Protein AF-A0A2D4N6R2-F1 (afdb_monomer_lite)

InterPro domains:
  IPR052447 Dermatan-Sulfate Isomerase [PTHR15532] (1-114)

pLDDT: mean 91.58, std 10.29, range [45.09, 98.62]

Secondary structure (DSSP, 8-state):
----EEEEEETTS--PPPEEEEEEPPTT-SS-EEEEEE---PPPSS---EEEEEE-TT--EEEEEEEE-SSEEEEEEEESS-EEEEEEE--SS---SEEEEEEETTEEEEEEGGGPPPPPP---------

Sequence (130 aa):
DGNYKMYWMDDTGHSQKAIIASRMYPRGYPYNGTNYVNVTTHLRSPITRVVYLFIGPSIDVQSFSVHGNPQQLDIFVTTSEHAYAIYLWTDENKSHSVFAQVIADHQKIVFERAAAVRNSPVSGVKGNIE

Structure (mmCIF, N/CA/C/O backbone):
data_AF-A0A2D4N6R2-F1
#
_entry.id   AF-A0A2D4N6R2-F1
#
loop_
_atom_site.group_PDB
_atom_site.id
_atom_site.type_symbol
_atom_site.label_atom_id
_atom_site.label_alt_id
_atom_site.label_comp_id
_atom_site.label_asym_id
_atom_site.label_entity_id
_atom_site.label_seq_id
_atom_site.pdbx_PDB_ins_code
_atom_site.Cartn_x
_atom_site.Cartn_y
_atom_site.Cartn_z
_atom_site.occupancy
_atom_site.B_iso_or_equiv
_atom_site.auth_seq_id
_atom_site.auth_comp_id
_atom_site.auth_asym_id
_atom_site.auth_atom_id
_atom_site.pdbx_PDB_model_num
ATOM 1 N N . ASP A 1 1 ? 0.392 -16.257 -18.595 1.00 60.62 1 ASP A N 1
ATOM 2 C CA . ASP A 1 1 ? 0.487 -14.788 -18.690 1.00 60.62 1 ASP A CA 1
ATOM 3 C C . ASP A 1 1 ? -0.785 -14.138 -18.198 1.00 60.62 1 ASP A C 1
ATOM 5 O O . ASP A 1 1 ? -1.867 -14.590 -18.545 1.00 60.62 1 ASP A O 1
ATOM 9 N N . GLY A 1 2 ? -0.662 -13.123 -17.352 1.00 86.69 2 GLY A N 1
ATOM 10 C CA . GLY A 1 2 ? -1.799 -12.376 -16.832 1.00 86.69 2 GLY A CA 1
ATOM 11 C C . GLY A 1 2 ? -1.363 -11.003 -16.336 1.00 86.69 2 GLY A C 1
ATOM 12 O O . GLY A 1 2 ? -0.174 -10.755 -16.131 1.00 86.69 2 GLY A O 1
ATOM 13 N N . ASN A 1 3 ? -2.327 -10.102 -16.165 1.00 93.88 3 ASN A N 1
ATOM 14 C CA . ASN A 1 3 ? -2.050 -8.719 -15.794 1.00 93.88 3 ASN A CA 1
ATOM 15 C C . ASN A 1 3 ? -1.887 -8.576 -14.281 1.00 93.88 3 ASN A C 1
ATOM 17 O O . ASN A 1 3 ? -2.835 -8.794 -13.529 1.00 93.88 3 ASN A O 1
ATOM 21 N N . TYR A 1 4 ? -0.707 -8.133 -13.858 1.00 96.69 4 TYR A N 1
ATOM 22 C CA . TYR A 1 4 ? -0.475 -7.650 -12.501 1.00 96.69 4 TYR A CA 1
ATOM 23 C C . TYR A 1 4 ? -0.966 -6.208 -12.397 1.00 96.69 4 TYR A C 1
ATOM 25 O O . TYR A 1 4 ? -0.679 -5.385 -13.270 1.00 96.69 4 TYR A O 1
ATOM 33 N N . LYS A 1 5 ? -1.726 -5.902 -11.346 1.00 96.94 5 LYS A N 1
ATOM 34 C CA . LYS A 1 5 ? -2.349 -4.587 -11.152 1.00 96.94 5 LYS A CA 1
ATOM 35 C C . LYS A 1 5 ? -1.891 -3.980 -9.831 1.00 96.94 5 LYS A C 1
ATOM 37 O O . LYS A 1 5 ? -1.578 -4.695 -8.883 1.00 96.94 5 LYS A O 1
ATOM 42 N N . MET A 1 6 ? -1.880 -2.654 -9.773 1.00 97.44 6 MET A N 1
ATOM 43 C CA . MET A 1 6 ? -1.635 -1.894 -8.553 1.00 97.44 6 MET A CA 1
ATOM 44 C C . MET A 1 6 ? -2.654 -0.762 -8.460 1.00 97.44 6 MET A C 1
ATOM 46 O O . MET A 1 6 ? -2.848 -0.034 -9.433 1.00 97.44 6 MET A O 1
ATOM 50 N N . TYR A 1 7 ? -3.258 -0.598 -7.286 1.00 97.44 7 TYR A N 1
ATOM 51 C CA . TYR A 1 7 ? -4.098 0.548 -6.940 1.00 97.44 7 TYR A CA 1
ATOM 52 C C . TYR A 1 7 ? -3.541 1.241 -5.703 1.00 97.44 7 TYR A C 1
ATOM 54 O O . TYR A 1 7 ? -2.857 0.620 -4.890 1.00 97.44 7 TYR A O 1
ATOM 62 N N . TRP A 1 8 ? -3.839 2.526 -5.547 1.00 98.12 8 TRP A N 1
ATOM 63 C CA . TRP A 1 8 ? -3.470 3.284 -4.359 1.00 98.12 8 TRP A CA 1
ATOM 64 C C . TRP A 1 8 ? -4.524 4.333 -4.044 1.00 98.12 8 TRP A C 1
ATOM 66 O O . TRP A 1 8 ? -5.194 4.837 -4.946 1.00 98.12 8 TRP A O 1
ATOM 76 N N . MET A 1 9 ? -4.647 4.675 -2.771 1.00 97.56 9 MET A N 1
ATOM 77 C CA . MET A 1 9 ? -5.417 5.824 -2.306 1.00 97.56 9 MET A CA 1
ATOM 78 C C . MET A 1 9 ? -4.912 6.259 -0.934 1.00 97.56 9 MET A C 1
ATOM 80 O O . MET A 1 9 ? -4.319 5.472 -0.190 1.00 97.56 9 MET A O 1
ATOM 84 N N . ASP A 1 10 ? -5.123 7.527 -0.619 1.00 95.94 10 ASP A N 1
ATOM 85 C CA . ASP A 1 10 ? -4.888 8.046 0.718 1.00 95.94 10 ASP A CA 1
ATOM 86 C C . ASP A 1 10 ? -6.041 7.695 1.674 1.00 95.94 10 ASP A C 1
ATOM 88 O O . ASP A 1 10 ? -7.073 7.153 1.274 1.00 95.94 10 ASP A O 1
ATOM 92 N N . ASP A 1 11 ? -5.874 8.014 2.955 1.00 94.56 11 ASP A N 1
ATOM 93 C CA . ASP A 1 11 ? -6.840 7.663 4.002 1.00 94.56 11 ASP A CA 1
ATOM 94 C C . ASP A 1 11 ? -8.179 8.430 3.984 1.00 94.56 11 ASP A C 1
ATOM 96 O O . ASP A 1 11 ? -9.050 8.167 4.815 1.00 94.56 11 ASP A O 1
ATOM 100 N N . THR A 1 12 ? -8.371 9.326 3.009 1.00 93.19 12 THR A N 1
ATOM 101 C CA . THR A 1 12 ? -9.663 9.960 2.686 1.00 93.19 12 THR A CA 1
ATOM 102 C C . THR A 1 12 ? -10.337 9.324 1.468 1.00 93.19 12 THR A C 1
ATOM 104 O O . THR A 1 12 ? -11.406 9.767 1.052 1.00 93.19 12 THR A O 1
ATOM 107 N N . GLY A 1 13 ? -9.713 8.300 0.878 1.00 92.00 13 GLY A N 1
ATOM 108 C CA . GLY A 1 13 ? -10.168 7.645 -0.346 1.00 92.00 13 GLY A CA 1
ATOM 109 C C . GLY A 1 13 ? -9.761 8.371 -1.631 1.00 92.00 13 GLY A C 1
ATOM 110 O O . GLY A 1 13 ? -10.186 7.975 -2.715 1.00 92.00 13 GLY A O 1
ATOM 111 N N . HIS A 1 14 ? -8.939 9.424 -1.556 1.00 94.62 14 HIS A N 1
ATOM 112 C CA . HIS A 1 14 ? -8.487 10.135 -2.749 1.00 94.62 14 HIS A CA 1
ATOM 113 C C . HIS A 1 14 ? -7.306 9.410 -3.412 1.00 94.62 14 HIS A C 1
ATOM 115 O O . HIS A 1 14 ? -6.355 8.988 -2.754 1.00 94.62 14 HIS A O 1
ATOM 121 N N . SER A 1 15 ? -7.358 9.279 -4.740 1.00 95.94 15 SER A N 1
ATOM 122 C CA . SER A 1 15 ? -6.329 8.619 -5.547 1.00 95.94 15 SER A CA 1
ATOM 123 C C . SER A 1 15 ? -5.886 9.528 -6.687 1.00 95.94 15 SER A C 1
ATOM 125 O O . SER A 1 15 ? -6.608 9.737 -7.665 1.00 95.94 15 SER A O 1
ATOM 127 N N . GLN A 1 16 ? -4.683 10.087 -6.565 1.00 95.88 16 GLN A N 1
ATOM 128 C CA . GLN A 1 16 ? -4.098 10.898 -7.625 1.00 95.88 16 GLN A CA 1
ATOM 129 C C . GLN A 1 16 ? -3.496 9.999 -8.709 1.00 95.88 16 GLN A C 1
ATOM 131 O O . GLN A 1 16 ? -2.749 9.065 -8.415 1.00 95.88 16 GLN A O 1
ATOM 136 N N . LYS A 1 17 ? -3.775 10.306 -9.982 1.00 96.94 17 LYS A N 1
ATOM 137 C CA . LYS A 1 17 ? -3.199 9.582 -11.123 1.00 96.94 17 LYS A CA 1
ATOM 138 C C . LYS A 1 17 ? -1.667 9.670 -11.109 1.00 96.94 17 LYS A C 1
ATOM 140 O O . LYS A 1 17 ? -1.105 10.757 -10.995 1.00 96.94 17 LYS A O 1
ATOM 145 N N . ALA A 1 18 ? -1.011 8.526 -11.280 1.00 97.50 18 ALA A N 1
ATOM 146 C CA . ALA A 1 18 ? 0.440 8.428 -11.319 1.00 97.50 18 ALA A CA 1
ATOM 147 C C . ALA A 1 18 ? 1.022 8.812 -12.681 1.00 97.50 18 ALA A C 1
ATOM 149 O O . ALA A 1 18 ? 0.346 8.773 -13.714 1.00 97.50 18 ALA A O 1
ATOM 150 N N . ILE A 1 19 ? 2.319 9.105 -12.671 1.00 97.88 19 ILE A N 1
ATOM 151 C CA . ILE A 1 19 ? 3.137 9.247 -13.874 1.00 97.88 19 ILE A CA 1
ATOM 152 C C . ILE A 1 19 ? 3.894 7.936 -14.080 1.00 97.88 19 ILE A C 1
ATOM 154 O O . ILE A 1 19 ? 4.533 7.434 -13.159 1.00 97.88 19 ILE A O 1
ATOM 158 N N . ILE A 1 20 ? 3.838 7.386 -15.289 1.00 97.19 20 ILE A N 1
ATOM 159 C CA . ILE A 1 20 ? 4.600 6.195 -15.675 1.00 97.19 20 ILE A CA 1
ATOM 160 C C . ILE A 1 20 ? 5.783 6.662 -16.515 1.00 97.19 20 ILE A C 1
ATOM 162 O O . ILE A 1 20 ? 5.602 7.450 -17.444 1.00 97.19 20 ILE A O 1
ATOM 166 N N . ALA A 1 21 ? 6.985 6.194 -16.185 1.00 96.88 21 ALA A N 1
ATOM 167 C CA . ALA A 1 21 ? 8.197 6.597 -16.880 1.00 96.88 21 ALA A CA 1
ATOM 168 C C . ALA A 1 21 ? 9.170 5.432 -17.081 1.00 96.88 21 ALA A C 1
ATOM 170 O O . ALA A 1 21 ? 9.264 4.513 -16.265 1.00 96.88 21 ALA A O 1
ATOM 171 N N . SER A 1 22 ? 9.937 5.534 -18.162 1.00 97.44 22 SER A N 1
ATOM 172 C CA . SER A 1 22 ? 11.044 4.645 -18.503 1.00 97.44 22 SER A CA 1
ATOM 173 C C . SER A 1 22 ? 12.327 5.463 -18.513 1.00 97.44 22 SER A C 1
ATOM 175 O O . SER A 1 22 ? 12.379 6.533 -19.123 1.00 97.44 22 SER A O 1
ATOM 177 N N . ARG A 1 23 ? 13.371 4.980 -17.840 1.00 96.75 23 ARG A N 1
ATOM 178 C CA . ARG A 1 23 ? 14.653 5.678 -17.743 1.00 96.75 23 ARG A CA 1
ATOM 179 C C . ARG A 1 23 ? 15.798 4.751 -18.103 1.00 96.75 23 ARG A C 1
ATOM 181 O O . ARG A 1 23 ? 16.006 3.744 -17.435 1.00 96.75 23 ARG A O 1
ATOM 188 N N . MET A 1 24 ? 16.557 5.130 -19.126 1.00 97.31 24 MET A N 1
ATOM 189 C CA . MET A 1 24 ? 17.785 4.437 -19.507 1.00 97.31 24 MET A CA 1
ATOM 190 C C . MET A 1 24 ? 18.931 4.825 -18.571 1.00 97.31 24 MET A C 1
ATOM 192 O O . MET A 1 24 ? 19.010 5.974 -18.122 1.00 97.31 24 MET A O 1
ATOM 196 N N . TYR A 1 25 ? 19.819 3.880 -18.275 1.00 96.62 25 TYR A N 1
ATOM 197 C CA . TYR A 1 25 ? 21.021 4.171 -17.504 1.00 96.62 25 TYR A CA 1
ATOM 198 C C . TYR A 1 25 ? 22.097 4.835 -18.372 1.00 96.62 25 TYR A C 1
ATOM 200 O O . TYR A 1 25 ? 22.151 4.606 -19.584 1.00 96.62 25 TYR A O 1
ATOM 208 N N . PRO A 1 26 ? 22.962 5.675 -17.774 1.00 96.38 26 PRO A N 1
ATOM 209 C CA . PRO A 1 26 ? 24.100 6.246 -18.482 1.00 96.38 26 PRO A CA 1
ATOM 210 C C . PRO A 1 26 ? 25.044 5.172 -19.040 1.00 96.38 26 PRO A C 1
ATOM 212 O O . PRO A 1 26 ? 25.048 4.017 -18.611 1.00 96.38 26 PRO A O 1
ATOM 215 N N . ARG A 1 27 ? 25.911 5.570 -19.974 1.00 94.62 27 ARG A N 1
ATOM 216 C CA . ARG A 1 27 ? 26.939 4.679 -20.526 1.00 94.62 27 ARG A CA 1
ATOM 217 C C . ARG A 1 27 ? 27.858 4.152 -19.413 1.00 94.62 27 ARG A C 1
ATOM 219 O O . ARG A 1 27 ? 28.309 4.925 -18.575 1.00 94.62 27 ARG A O 1
ATOM 226 N N . GLY A 1 28 ? 28.160 2.853 -19.449 1.00 95.44 28 GLY A N 1
ATOM 227 C CA . GLY A 1 28 ? 29.029 2.170 -18.479 1.00 95.44 28 GLY A CA 1
ATOM 228 C C . GLY A 1 28 ? 28.286 1.247 -17.509 1.00 95.44 28 GLY A C 1
ATOM 229 O O . GLY A 1 28 ? 28.925 0.426 -16.859 1.00 95.44 28 GLY A O 1
ATOM 230 N N . TYR A 1 29 ? 26.953 1.324 -17.450 1.00 95.56 29 TYR A N 1
ATOM 231 C CA . TYR A 1 29 ? 26.146 0.368 -16.694 1.00 95.56 29 TYR A CA 1
ATOM 232 C C . TYR A 1 29 ? 25.887 -0.911 -17.507 1.00 95.56 29 TYR A C 1
ATOM 234 O O . TYR A 1 29 ? 25.661 -0.829 -18.715 1.00 95.56 29 TYR A O 1
ATOM 242 N N . PRO A 1 30 ? 25.873 -2.092 -16.860 1.00 95.31 30 PRO A N 1
ATOM 243 C CA . PRO A 1 30 ? 25.663 -3.376 -17.536 1.00 95.31 30 PRO A CA 1
ATOM 244 C C . PRO A 1 30 ? 24.196 -3.653 -17.909 1.00 95.31 30 PRO A C 1
ATOM 246 O O . PRO A 1 30 ? 23.908 -4.670 -18.532 1.00 95.31 30 PRO A O 1
ATOM 249 N N . TYR A 1 31 ? 23.265 -2.771 -17.533 1.00 94.31 31 TYR A N 1
ATOM 250 C CA . TYR A 1 31 ? 21.829 -2.924 -17.771 1.00 94.31 31 TYR A CA 1
ATOM 251 C C . TYR A 1 31 ? 21.249 -1.687 -18.455 1.00 94.31 31 TYR A C 1
ATOM 253 O O . TYR A 1 31 ? 21.755 -0.578 -18.291 1.00 94.31 31 TYR A O 1
ATOM 261 N N . ASN A 1 32 ? 20.153 -1.883 -19.189 1.00 94.06 32 ASN A N 1
ATOM 262 C CA . ASN A 1 32 ? 19.562 -0.851 -20.041 1.00 94.06 32 ASN A CA 1
ATOM 263 C C . ASN A 1 32 ? 18.939 0.305 -19.250 1.00 94.06 32 ASN A C 1
ATOM 265 O O . ASN A 1 32 ? 19.083 1.460 -19.639 1.00 94.06 32 ASN A O 1
ATOM 269 N N . GLY A 1 33 ? 18.236 0.017 -18.155 1.00 95.94 33 GLY A N 1
ATOM 270 C CA . GLY A 1 33 ? 17.456 1.025 -17.448 1.00 95.94 33 GLY A CA 1
ATOM 271 C C . GLY A 1 33 ? 16.411 0.432 -16.515 1.00 95.94 33 GLY A C 1
ATOM 272 O O . GLY A 1 33 ? 16.493 -0.734 -16.129 1.00 95.94 33 GLY A O 1
ATOM 273 N N . THR A 1 34 ? 15.415 1.245 -16.173 1.00 97.56 34 THR A N 1
ATOM 274 C CA . THR A 1 34 ? 14.293 0.867 -15.313 1.00 97.56 34 THR A CA 1
ATOM 275 C C . THR A 1 34 ? 12.991 1.527 -15.761 1.00 97.56 34 THR A C 1
ATOM 277 O O . THR A 1 34 ? 12.995 2.601 -16.366 1.00 97.56 34 THR A O 1
ATOM 280 N N . ASN A 1 35 ? 11.871 0.887 -15.442 1.00 97.00 35 ASN A N 1
ATOM 281 C CA . ASN A 1 35 ? 10.533 1.453 -15.562 1.00 97.00 35 ASN A CA 1
ATOM 282 C C . ASN A 1 35 ? 9.988 1.673 -14.154 1.00 97.00 35 ASN A C 1
ATOM 284 O O . ASN A 1 35 ? 10.186 0.826 -13.284 1.00 97.00 35 ASN A O 1
ATOM 288 N N . TYR A 1 36 ? 9.296 2.783 -13.923 1.00 97.19 36 TYR A N 1
ATOM 289 C CA . TYR A 1 36 ? 8.729 3.074 -12.612 1.00 97.19 36 TYR A CA 1
ATOM 290 C C . TYR A 1 36 ? 7.403 3.821 -12.707 1.00 97.19 36 TYR A C 1
ATOM 292 O O . TYR A 1 36 ? 7.111 4.528 -13.675 1.00 97.19 36 TYR A O 1
ATOM 300 N N . VAL A 1 37 ? 6.609 3.655 -11.652 1.00 97.81 37 VAL A N 1
ATOM 301 C CA . VAL A 1 37 ? 5.384 4.409 -11.404 1.00 97.81 37 VAL A CA 1
ATOM 302 C C . VAL A 1 37 ? 5.701 5.443 -10.331 1.00 97.81 37 VAL A C 1
ATOM 304 O O . VAL A 1 37 ? 6.135 5.097 -9.237 1.00 97.81 37 VAL A O 1
ATOM 307 N N . ASN A 1 38 ? 5.509 6.716 -10.651 1.00 97.56 38 ASN A N 1
ATOM 308 C CA . ASN A 1 38 ? 5.639 7.818 -9.711 1.00 97.56 38 ASN A CA 1
ATOM 309 C C . ASN A 1 38 ? 4.249 8.202 -9.193 1.00 97.56 38 ASN A C 1
ATOM 311 O O . ASN A 1 38 ? 3.468 8.849 -9.899 1.00 97.56 38 ASN A O 1
ATOM 315 N N . VAL A 1 39 ? 3.954 7.776 -7.965 1.00 97.69 39 VAL A N 1
ATOM 316 C CA . VAL A 1 39 ? 2.739 8.135 -7.231 1.00 97.69 39 VAL A CA 1
ATOM 317 C C . VAL A 1 39 ? 3.043 9.352 -6.363 1.00 97.69 39 VAL A C 1
ATOM 319 O O . VAL A 1 39 ? 3.892 9.300 -5.478 1.00 97.69 39 VAL A O 1
ATOM 322 N N . THR A 1 40 ? 2.342 10.456 -6.612 1.00 96.19 40 THR A N 1
ATOM 323 C CA . THR A 1 40 ? 2.422 11.661 -5.777 1.00 96.19 40 THR A CA 1
ATOM 324 C C . THR A 1 40 ? 1.260 11.670 -4.793 1.00 96.19 40 THR A C 1
ATOM 326 O O . THR A 1 40 ? 0.129 11.381 -5.171 1.00 96.19 40 THR A O 1
ATOM 329 N N . THR A 1 41 ? 1.539 11.984 -3.529 1.00 95.19 41 THR A N 1
ATOM 330 C CA . THR A 1 41 ? 0.525 12.149 -2.479 1.00 95.19 41 THR A CA 1
ATOM 331 C C . THR A 1 41 ? 0.712 13.507 -1.823 1.00 95.19 41 THR A C 1
ATOM 333 O O . THR A 1 41 ? 1.825 13.867 -1.441 1.00 95.19 41 THR A O 1
ATOM 336 N N . HIS A 1 42 ? -0.377 14.256 -1.673 1.00 94.31 42 HIS A N 1
ATOM 337 C CA . HIS A 1 42 ? -0.364 15.485 -0.895 1.00 94.31 42 HIS A CA 1
ATOM 338 C C . HIS A 1 42 ? -0.234 15.176 0.604 1.00 94.31 42 HIS A C 1
ATOM 340 O O . HIS A 1 42 ? -1.027 14.415 1.156 1.00 94.31 42 HIS A O 1
ATOM 346 N N . LEU A 1 43 ? 0.755 15.782 1.264 1.00 95.31 43 LEU A N 1
ATOM 347 C CA . LEU A 1 43 ? 0.949 15.621 2.702 1.00 95.31 43 LEU A CA 1
ATOM 348 C C . LEU A 1 43 ? -0.113 16.413 3.471 1.00 95.31 43 LEU A C 1
ATOM 350 O O . LEU A 1 43 ? -0.171 17.638 3.388 1.00 95.31 43 LEU A O 1
ATOM 354 N N . ARG A 1 44 ? -0.933 15.704 4.242 1.00 90.69 44 ARG A N 1
ATOM 355 C CA . ARG A 1 44 ? -1.917 16.260 5.170 1.00 90.69 44 ARG A CA 1
ATOM 356 C C . ARG A 1 44 ? -1.388 16.246 6.602 1.00 90.69 44 ARG A C 1
ATOM 358 O O . ARG A 1 44 ? -0.832 15.249 7.063 1.00 90.69 44 ARG A O 1
ATOM 365 N N . SER A 1 45 ? -1.596 17.357 7.302 1.00 85.31 45 SER A N 1
ATOM 366 C CA . SER A 1 45 ? -1.301 17.495 8.730 1.00 85.31 45 SER A CA 1
ATOM 367 C C . SER A 1 45 ? -2.415 16.866 9.588 1.00 85.31 45 SER A C 1
ATOM 369 O O . SER A 1 45 ? -3.580 16.943 9.192 1.00 85.31 45 SER A O 1
ATOM 371 N N . PRO A 1 46 ? -2.104 16.282 10.762 1.00 89.75 46 PRO A N 1
ATOM 372 C CA . PRO A 1 46 ? -0.753 16.055 11.287 1.00 89.75 46 PRO A CA 1
ATOM 373 C C . PRO A 1 46 ? -0.074 14.819 10.686 1.00 89.75 46 PRO A C 1
ATOM 375 O O . PRO A 1 46 ? 1.148 14.715 10.717 1.00 89.75 46 PRO A O 1
ATOM 378 N N . ILE A 1 47 ? -0.853 13.882 10.140 1.00 91.50 47 ILE A N 1
ATOM 379 C CA . ILE A 1 47 ? -0.380 12.557 9.742 1.00 91.50 47 ILE A CA 1
ATOM 380 C C . ILE A 1 47 ? -0.960 12.221 8.373 1.00 91.50 47 ILE A C 1
ATOM 382 O O . ILE A 1 47 ? -2.165 12.311 8.154 1.00 91.50 47 ILE A O 1
ATOM 386 N N . THR A 1 48 ? -0.088 11.814 7.452 1.00 94.06 48 THR A N 1
ATOM 387 C CA . THR A 1 48 ? -0.469 11.358 6.111 1.00 94.06 48 THR A CA 1
ATOM 388 C C . THR A 1 48 ? -0.269 9.857 6.008 1.00 94.06 48 THR A C 1
ATOM 390 O O . THR A 1 48 ? 0.806 9.352 6.333 1.00 94.06 48 THR A O 1
ATOM 393 N N . ARG A 1 49 ? -1.283 9.141 5.521 1.00 95.81 49 ARG A N 1
ATOM 394 C CA . ARG A 1 49 ? -1.227 7.694 5.287 1.00 95.81 49 ARG A CA 1
ATOM 395 C C . ARG A 1 49 ? -1.730 7.382 3.885 1.00 95.81 49 ARG A C 1
ATOM 397 O O . ARG A 1 49 ? -2.697 7.983 3.420 1.00 95.81 49 ARG A O 1
ATOM 404 N N . VAL A 1 50 ? -1.064 6.438 3.227 1.00 97.06 50 VAL A N 1
ATOM 405 C CA . VAL A 1 50 ? -1.381 5.987 1.868 1.00 97.06 50 VAL A CA 1
ATOM 406 C C . VAL A 1 50 ? -1.315 4.475 1.835 1.00 97.06 50 VAL A C 1
ATOM 408 O O . VAL A 1 50 ? -0.395 3.881 2.399 1.00 97.06 50 VAL A O 1
ATOM 411 N N . VAL A 1 51 ? -2.279 3.866 1.157 1.00 98.31 51 VAL A N 1
ATOM 412 C CA . VAL A 1 51 ? -2.363 2.420 0.985 1.00 98.31 51 VAL A CA 1
ATOM 413 C C . VAL A 1 51 ? -2.089 2.083 -0.470 1.00 98.31 51 VAL A C 1
ATOM 415 O O . VAL A 1 51 ? -2.642 2.712 -1.370 1.00 98.31 51 VAL A O 1
ATOM 418 N N . TYR A 1 52 ? -1.257 1.068 -0.686 1.00 98.38 52 TYR A N 1
ATOM 419 C CA . TYR A 1 52 ? -0.973 0.485 -1.993 1.00 98.38 52 TYR A CA 1
ATOM 420 C C . TYR A 1 52 ? -1.438 -0.971 -1.979 1.00 98.38 52 TYR A C 1
ATOM 422 O O . TYR A 1 52 ? -1.064 -1.730 -1.085 1.00 98.38 52 TYR A O 1
ATOM 430 N N . LEU A 1 53 ? -2.239 -1.361 -2.967 1.00 98.31 53 LEU A N 1
ATOM 431 C CA . LEU A 1 53 ? -2.752 -2.717 -3.138 1.00 98.31 53 LEU A CA 1
ATOM 432 C C . LEU A 1 53 ? -2.176 -3.314 -4.423 1.00 98.31 53 LEU A C 1
ATOM 434 O O . LEU A 1 53 ? -2.423 -2.791 -5.509 1.00 98.31 53 LEU A O 1
ATOM 438 N N . PHE A 1 54 ? -1.431 -4.412 -4.298 1.00 98.12 54 PHE A N 1
ATOM 439 C CA . PHE A 1 54 ? -0.833 -5.147 -5.415 1.00 98.12 54 PHE A CA 1
ATOM 440 C C . PHE A 1 54 ? -1.607 -6.439 -5.654 1.00 98.12 54 PHE A C 1
ATOM 442 O O . PHE A 1 54 ? -1.848 -7.202 -4.721 1.00 98.12 54 PHE A O 1
ATOM 449 N N . ILE A 1 55 ? -1.999 -6.681 -6.902 1.00 97.75 55 ILE A N 1
ATOM 450 C CA . ILE A 1 55 ? -2.952 -7.731 -7.259 1.00 97.75 55 ILE A CA 1
ATOM 451 C C . ILE A 1 55 ? -2.333 -8.616 -8.336 1.00 97.75 55 ILE A C 1
ATOM 453 O O . ILE A 1 55 ? -1.917 -8.138 -9.397 1.00 97.75 55 ILE A O 1
ATOM 457 N N . GLY A 1 56 ? -2.274 -9.915 -8.042 1.00 97.12 56 GLY A N 1
ATOM 458 C CA . GLY A 1 56 ? -1.864 -10.942 -8.993 1.00 97.12 56 GLY A CA 1
ATOM 459 C C . GLY A 1 56 ? -2.951 -11.244 -10.034 1.00 97.12 56 GLY A C 1
ATOM 460 O O . GLY A 1 56 ? -4.120 -10.930 -9.821 1.00 97.12 56 GLY A O 1
ATOM 461 N N . PRO A 1 57 ? -2.595 -11.897 -11.150 1.00 96.81 57 PRO A N 1
ATOM 462 C CA . PRO A 1 57 ? -3.493 -12.079 -12.292 1.00 96.81 57 PRO A CA 1
ATOM 463 C C . PRO A 1 57 ? -4.743 -12.920 -12.004 1.00 96.81 57 PRO A C 1
ATOM 465 O O . PRO A 1 57 ? -5.726 -12.791 -12.726 1.00 96.81 57 PRO A O 1
ATOM 468 N N . SER A 1 58 ? -4.707 -13.768 -10.975 1.00 95.69 58 SER A N 1
ATOM 469 C CA . SER A 1 58 ? -5.812 -14.663 -10.609 1.00 95.69 58 SER A CA 1
ATOM 470 C C . SER A 1 58 ? -6.816 -14.043 -9.637 1.00 95.69 58 SER A C 1
ATOM 472 O O . SER A 1 58 ? -7.773 -14.709 -9.267 1.00 95.69 58 SER A O 1
ATOM 474 N N . ILE A 1 59 ? -6.590 -12.807 -9.183 1.00 96.81 59 ILE A N 1
ATOM 475 C CA . ILE A 1 59 ? -7.436 -12.162 -8.178 1.00 96.81 59 ILE A CA 1
ATOM 476 C C . ILE A 1 59 ? -8.289 -11.087 -8.842 1.00 96.81 59 ILE A C 1
ATOM 478 O O . ILE A 1 59 ? -7.771 -10.129 -9.424 1.00 96.81 59 ILE A O 1
ATOM 482 N N . ASP A 1 60 ? -9.602 -11.230 -8.702 1.00 95.94 60 ASP A N 1
ATOM 483 C CA . ASP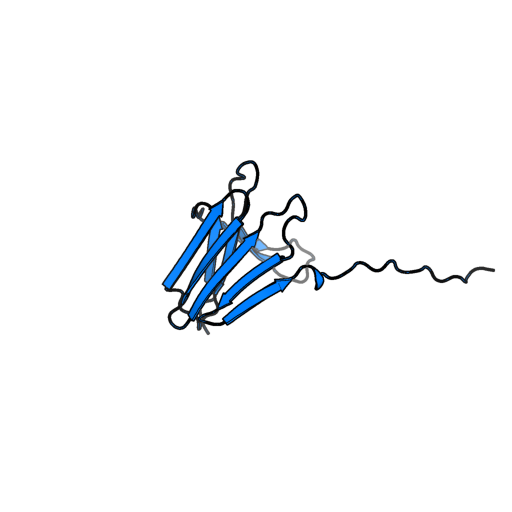 A 1 60 ? -10.565 -10.214 -9.102 1.00 95.94 60 ASP A CA 1
ATOM 484 C C . ASP A 1 60 ? -11.000 -9.392 -7.886 1.00 95.94 60 ASP A C 1
ATOM 486 O O . ASP A 1 60 ? -11.688 -9.894 -7.000 1.00 95.94 60 ASP A O 1
ATOM 490 N N . VAL A 1 61 ? -10.556 -8.134 -7.812 1.00 97.56 61 VAL A N 1
ATOM 491 C CA . VAL A 1 61 ? -10.927 -7.205 -6.735 1.00 97.56 61 VAL A CA 1
ATOM 492 C C . VAL A 1 61 ? -12.201 -6.471 -7.131 1.00 97.56 61 VAL A C 1
ATOM 494 O O . VAL A 1 61 ? -12.212 -5.724 -8.107 1.00 97.56 61 VAL A O 1
ATOM 497 N N . GLN A 1 62 ? -13.249 -6.648 -6.332 1.00 97.94 62 GLN A N 1
ATOM 498 C CA . GLN A 1 62 ? -14.561 -6.036 -6.529 1.00 97.94 62 GLN A CA 1
ATOM 499 C C . GLN A 1 62 ? -14.700 -4.716 -5.766 1.00 97.94 62 GLN A C 1
ATOM 501 O O . GLN A 1 62 ? -15.382 -3.802 -6.224 1.00 97.94 62 GLN A O 1
ATOM 506 N N . SER A 1 63 ? -14.046 -4.604 -4.606 1.00 97.81 63 SER A N 1
ATOM 507 C CA . SER A 1 63 ? -14.063 -3.399 -3.779 1.00 97.81 63 SER A CA 1
ATOM 508 C C . SER A 1 63 ? -12.733 -3.195 -3.064 1.00 97.81 63 SER A C 1
ATOM 510 O O . SER A 1 63 ? -12.103 -4.150 -2.608 1.00 97.81 63 SER A O 1
ATOM 512 N N . PHE A 1 64 ? -12.321 -1.935 -2.952 1.00 97.75 64 PHE A N 1
ATOM 513 C CA . PHE A 1 64 ? -11.182 -1.494 -2.159 1.00 97.75 64 PHE A CA 1
ATOM 514 C C . PHE A 1 64 ? -11.516 -0.126 -1.561 1.00 97.75 64 PHE A C 1
ATOM 516 O O . PHE A 1 64 ? -11.694 0.842 -2.301 1.00 97.75 64 PHE A O 1
ATOM 523 N N . SER A 1 65 ? -11.613 -0.047 -0.235 1.00 97.69 65 SER A N 1
ATOM 524 C CA . SER A 1 65 ? -11.858 1.202 0.483 1.00 97.69 65 SER A CA 1
ATOM 525 C C . SER A 1 65 ? -10.880 1.394 1.633 1.00 97.69 65 SER A C 1
ATOM 527 O O . SER A 1 65 ? -10.376 0.441 2.233 1.00 97.69 65 SER A O 1
ATOM 529 N N . VAL A 1 66 ? -10.602 2.662 1.920 1.00 97.88 66 VAL A N 1
ATOM 530 C CA . VAL A 1 66 ? -9.700 3.082 2.985 1.00 97.88 66 VAL A CA 1
ATOM 531 C C . VAL A 1 66 ? -10.363 4.214 3.750 1.00 97.88 66 VAL A C 1
ATOM 533 O O . VAL A 1 66 ? -10.821 5.190 3.153 1.00 97.88 66 VAL A O 1
ATOM 536 N N . HIS A 1 67 ? -10.398 4.082 5.071 1.00 96.00 67 HIS A N 1
ATOM 537 C CA . HIS A 1 67 ? -10.968 5.075 5.967 1.00 96.00 67 HIS A CA 1
ATOM 538 C C . HIS A 1 67 ? -10.025 5.309 7.141 1.00 96.00 67 HIS A C 1
ATOM 540 O O . HIS A 1 67 ? -9.751 4.411 7.932 1.00 96.00 67 HIS A O 1
ATOM 546 N N . GLY A 1 68 ? -9.506 6.528 7.248 1.00 92.81 68 GLY A N 1
ATOM 547 C CA . GLY A 1 68 ? -8.654 6.938 8.353 1.00 92.81 68 GLY A CA 1
ATOM 548 C C . GLY A 1 68 ? -9.354 7.867 9.335 1.00 92.81 68 GLY A C 1
ATOM 549 O O . GLY A 1 68 ? -10.103 8.761 8.953 1.00 92.81 68 GLY A O 1
ATOM 550 N N . ASN A 1 69 ? -9.018 7.720 10.612 1.00 90.94 69 ASN A N 1
ATOM 551 C CA . ASN A 1 69 ? -9.169 8.754 11.636 1.00 90.94 69 ASN A CA 1
ATOM 552 C C . ASN A 1 69 ? -7.789 9.031 12.277 1.00 90.94 69 ASN A C 1
ATOM 554 O O . ASN A 1 69 ? -6.828 8.336 11.936 1.00 90.94 69 ASN A O 1
ATOM 558 N N . PRO A 1 70 ? -7.624 10.022 13.171 1.00 89.88 70 PRO A N 1
ATOM 559 C CA . PRO A 1 70 ? -6.301 10.358 13.704 1.00 89.88 70 PRO A CA 1
ATOM 560 C C . PRO A 1 70 ? -5.552 9.177 14.354 1.00 89.88 70 PRO A C 1
ATOM 562 O O . PRO A 1 70 ? -4.329 9.111 14.267 1.00 89.88 70 PRO A O 1
ATOM 565 N N . GLN A 1 71 ? -6.266 8.218 14.948 1.00 90.25 71 GLN A N 1
ATOM 566 C CA . GLN A 1 71 ? -5.700 7.094 15.700 1.00 90.25 71 GLN A CA 1
ATOM 567 C C . GLN A 1 71 ? -5.626 5.787 14.906 1.00 90.25 71 GLN A C 1
ATOM 569 O O . GLN A 1 71 ? -4.846 4.908 15.258 1.00 90.25 71 GLN A O 1
ATOM 574 N N . GLN A 1 72 ? -6.435 5.620 13.863 1.00 92.81 72 GLN A N 1
ATOM 575 C CA . GLN A 1 72 ? -6.631 4.330 13.205 1.00 92.81 72 GLN A CA 1
ATOM 576 C C . GLN A 1 72 ? -6.820 4.482 11.695 1.00 92.81 72 GLN A C 1
ATOM 578 O O . GLN A 1 72 ? -7.329 5.499 11.218 1.00 92.81 72 GLN A O 1
ATOM 583 N N . LEU A 1 73 ? -6.372 3.477 10.951 1.00 96.00 73 LEU A N 1
ATOM 584 C CA . LEU A 1 73 ? -6.568 3.315 9.520 1.00 96.00 73 LEU A CA 1
ATOM 585 C C . LEU A 1 73 ? -7.238 1.966 9.265 1.00 96.00 73 LEU A C 1
ATOM 587 O O . LEU A 1 73 ? -6.673 0.919 9.592 1.00 96.00 73 LEU A O 1
ATOM 591 N N . ASP A 1 74 ? -8.410 2.022 8.645 1.00 97.56 74 ASP A N 1
ATOM 592 C CA . ASP A 1 74 ? -9.221 0.868 8.289 1.00 97.56 74 ASP A CA 1
ATOM 593 C C . ASP A 1 74 ? -9.143 0.656 6.780 1.00 97.56 74 ASP A C 1
ATOM 595 O O . ASP A 1 74 ? -9.320 1.591 5.996 1.00 97.56 74 ASP A O 1
ATOM 599 N N . ILE A 1 75 ? -8.865 -0.576 6.370 1.00 98.50 75 ILE A N 1
ATOM 600 C CA . ILE A 1 75 ? -8.710 -0.959 4.970 1.00 98.50 75 ILE A CA 1
ATOM 601 C C . ILE A 1 75 ? -9.609 -2.158 4.711 1.00 98.50 75 ILE A C 1
ATOM 603 O O . ILE A 1 75 ? -9.465 -3.190 5.367 1.00 98.50 75 ILE A O 1
ATOM 607 N N . PHE A 1 76 ? -10.498 -2.041 3.732 1.00 98.38 76 PHE A N 1
ATOM 608 C CA . PHE A 1 76 ? -11.384 -3.123 3.323 1.00 98.38 76 PHE A CA 1
ATOM 609 C C . PHE A 1 76 ? -11.110 -3.495 1.874 1.00 98.38 76 PHE A C 1
ATOM 611 O O . PHE A 1 76 ? -11.069 -2.633 0.996 1.00 98.38 76 PHE A O 1
ATOM 618 N N . VAL A 1 77 ? -10.923 -4.788 1.625 1.00 98.56 77 VAL A N 1
ATOM 619 C CA . VAL A 1 77 ? -10.739 -5.341 0.284 1.00 98.56 77 VAL A CA 1
ATOM 620 C C . VAL A 1 77 ? -11.698 -6.507 0.119 1.00 98.56 77 VAL A C 1
ATOM 622 O O . VAL A 1 77 ? -11.674 -7.447 0.908 1.00 98.56 77 VAL A O 1
ATOM 625 N N . THR A 1 78 ? -12.523 -6.464 -0.918 1.00 98.50 78 THR A N 1
ATOM 626 C CA . THR A 1 78 ? -13.396 -7.577 -1.296 1.00 98.50 78 THR A CA 1
ATOM 627 C C . THR A 1 78 ? -12.984 -8.064 -2.670 1.00 98.50 78 THR A C 1
ATOM 629 O O . THR A 1 78 ? -12.886 -7.276 -3.615 1.00 98.50 78 THR A O 1
ATOM 632 N N . THR A 1 79 ? -12.725 -9.358 -2.776 1.00 98.25 79 THR A N 1
ATOM 633 C CA . THR A 1 79 ? -12.491 -10.057 -4.036 1.00 98.25 79 THR A CA 1
ATOM 634 C C . THR A 1 79 ? -13.725 -10.875 -4.407 1.00 98.25 79 THR A C 1
ATOM 636 O O . THR A 1 79 ? -14.701 -10.912 -3.662 1.00 98.25 79 THR A O 1
ATOM 639 N N . SER A 1 80 ? -13.690 -11.548 -5.554 1.00 97.50 80 SER A N 1
ATOM 640 C CA . SER A 1 80 ? -14.730 -12.506 -5.940 1.00 97.50 80 SER A CA 1
ATOM 641 C C . SER A 1 80 ? -14.894 -13.687 -4.974 1.00 97.50 80 SER A C 1
ATOM 643 O O . SER A 1 80 ? -15.943 -14.323 -4.984 1.00 97.50 80 SER A O 1
ATOM 645 N N . GLU A 1 81 ? -13.871 -13.995 -4.172 1.00 97.44 81 GLU A N 1
ATOM 646 C CA . GLU A 1 81 ? -13.823 -15.194 -3.320 1.00 97.44 81 GLU A CA 1
ATOM 647 C C . GLU A 1 81 ? -13.679 -14.876 -1.829 1.00 97.44 81 GLU A C 1
ATOM 649 O O . GLU A 1 81 ? -14.155 -15.644 -0.997 1.00 97.44 81 GLU A O 1
ATOM 654 N N . HIS A 1 82 ? -13.044 -13.752 -1.489 1.00 98.00 82 HIS A N 1
ATOM 655 C CA . HIS A 1 82 ? -12.607 -13.449 -0.131 1.00 98.00 82 HIS A CA 1
ATOM 656 C C . HIS A 1 82 ? -12.892 -12.004 0.267 1.00 98.00 82 HIS A C 1
ATOM 658 O O . HIS A 1 82 ? -12.901 -11.086 -0.559 1.00 98.00 82 HIS A O 1
ATOM 664 N N . ALA A 1 83 ? -13.045 -11.784 1.568 1.00 98.31 83 ALA A N 1
ATOM 665 C CA . ALA A 1 83 ? -13.134 -10.464 2.168 1.00 98.31 83 ALA A CA 1
ATOM 666 C C . ALA A 1 83 ? -12.026 -10.264 3.205 1.00 98.31 83 ALA A C 1
ATOM 668 O O . ALA A 1 83 ? -11.792 -11.104 4.073 1.00 98.31 83 ALA A O 1
ATOM 669 N N . TYR A 1 84 ? -11.372 -9.108 3.144 1.00 98.62 84 TYR A N 1
ATOM 670 C CA . TYR A 1 84 ? -10.302 -8.724 4.052 1.00 98.62 84 TYR A CA 1
ATOM 671 C C . TYR A 1 84 ? -10.628 -7.390 4.717 1.00 98.62 84 TYR A C 1
ATOM 673 O O . TYR A 1 84 ? -10.941 -6.411 4.039 1.00 98.62 84 TYR A O 1
ATOM 681 N N . ALA A 1 85 ? -10.495 -7.339 6.039 1.00 98.56 85 ALA A N 1
ATOM 682 C CA . ALA A 1 85 ? -10.467 -6.105 6.811 1.00 98.56 85 ALA A CA 1
ATOM 683 C C . ALA A 1 85 ? -9.125 -6.000 7.537 1.00 98.56 85 ALA A C 1
ATOM 685 O O . ALA A 1 85 ? -8.735 -6.915 8.263 1.00 98.56 85 ALA A O 1
ATOM 686 N N . ILE A 1 86 ? -8.410 -4.898 7.339 1.00 98.50 86 ILE A N 1
ATOM 687 C CA . ILE A 1 86 ? -7.114 -4.630 7.957 1.00 98.50 86 ILE A CA 1
ATOM 688 C C . ILE A 1 86 ? -7.230 -3.356 8.783 1.00 98.50 86 ILE A C 1
ATOM 690 O O . ILE A 1 86 ? -7.669 -2.321 8.288 1.00 98.50 86 ILE A O 1
ATOM 694 N N . TYR A 1 87 ? -6.799 -3.445 10.035 1.00 96.88 87 TYR A N 1
ATOM 695 C CA . TYR A 1 87 ? -6.815 -2.359 11.001 1.00 96.88 87 TYR A CA 1
ATOM 696 C C . TYR A 1 87 ? -5.388 -2.062 11.441 1.00 96.88 87 TYR A C 1
ATOM 698 O O . TYR A 1 87 ? -4.678 -2.956 11.917 1.00 96.88 87 TYR A O 1
ATOM 706 N N . LEU A 1 88 ? -4.978 -0.809 11.278 1.00 95.50 88 LEU A N 1
ATOM 707 C CA . LEU A 1 88 ? -3.675 -0.293 11.684 1.00 95.50 88 LEU A CA 1
ATOM 708 C C . LEU A 1 88 ? -3.878 0.887 12.627 1.00 95.50 88 LEU A C 1
ATOM 710 O O . LEU A 1 88 ? -4.759 1.711 12.400 1.00 95.50 88 LEU A O 1
ATOM 714 N N . TRP A 1 89 ? -3.039 1.006 13.652 1.00 92.56 89 TRP A N 1
ATOM 715 C CA . TRP A 1 89 ? -3.100 2.125 14.590 1.00 92.56 89 TRP A CA 1
ATOM 716 C C . TRP A 1 89 ? -1.946 3.088 14.364 1.00 92.56 89 TRP A C 1
ATOM 718 O O . TRP A 1 89 ? -0.781 2.694 14.281 1.00 92.56 89 TRP A O 1
ATOM 728 N N . THR A 1 90 ? -2.288 4.366 14.284 1.00 89.31 90 THR A N 1
ATOM 729 C CA . THR A 1 90 ? -1.343 5.465 14.385 1.00 89.31 90 THR A CA 1
ATOM 730 C C . THR A 1 90 ? -0.855 5.510 15.823 1.00 89.31 90 THR A C 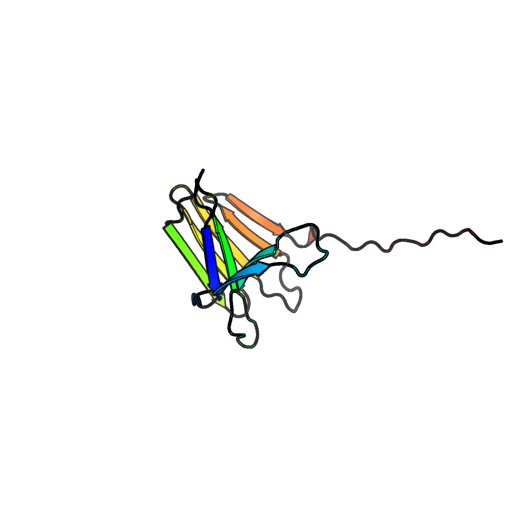1
ATOM 732 O O . THR A 1 90 ? -1.627 5.817 16.730 1.00 89.31 90 THR A O 1
ATOM 735 N N . ASP A 1 91 ? 0.411 5.186 16.050 1.00 74.69 91 ASP A N 1
ATOM 736 C CA . ASP A 1 91 ? 0.918 5.079 17.408 1.00 74.69 91 ASP A CA 1
ATOM 737 C C . ASP A 1 91 ? 2.165 5.921 17.645 1.00 74.69 91 ASP A C 1
ATOM 739 O O . ASP A 1 91 ? 3.295 5.471 17.460 1.00 74.69 91 ASP A O 1
ATOM 743 N N . GLU A 1 92 ? 1.934 7.149 18.101 1.00 61.44 92 GLU A N 1
ATOM 744 C CA . GLU A 1 92 ? 2.995 8.037 18.571 1.00 61.44 92 GLU A CA 1
ATOM 745 C C . GLU A 1 92 ? 3.474 7.674 19.994 1.00 61.44 92 GLU A C 1
ATOM 747 O O . GLU A 1 92 ? 4.600 8.009 20.353 1.00 61.44 92 GLU A O 1
ATOM 752 N N . ASN A 1 93 ? 2.682 6.939 20.797 1.00 61.81 93 ASN A N 1
ATOM 753 C CA . ASN A 1 93 ? 2.880 6.816 22.257 1.00 61.81 93 ASN A CA 1
ATOM 754 C C . ASN A 1 93 ? 2.972 5.386 22.814 1.00 61.81 93 ASN A C 1
ATOM 756 O O . ASN A 1 93 ? 3.005 5.183 24.026 1.00 61.81 93 ASN A O 1
ATOM 760 N N . LYS A 1 94 ? 3.024 4.374 21.958 1.00 67.56 94 LYS A N 1
ATOM 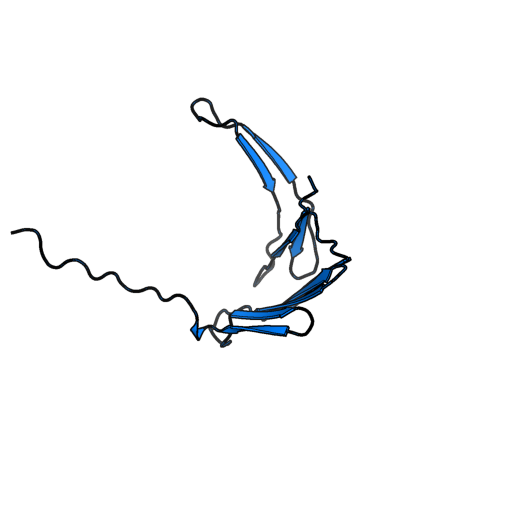761 C CA . LYS A 1 94 ? 2.977 2.958 22.337 1.00 67.56 94 LYS A CA 1
ATOM 762 C C . LYS A 1 94 ? 1.716 2.522 23.088 1.00 67.56 94 LYS A C 1
ATOM 764 O O . LYS A 1 94 ? 1.769 1.552 23.840 1.00 67.56 94 LYS A O 1
ATOM 769 N N . SER A 1 95 ? 0.590 3.202 22.877 1.00 70.62 95 SER A N 1
ATOM 770 C CA . SER A 1 95 ? -0.650 2.944 23.626 1.00 70.62 95 SER A CA 1
ATOM 771 C C . SER A 1 95 ? -1.308 1.609 23.267 1.00 70.62 95 SER A C 1
ATOM 773 O O . SER A 1 95 ? -2.008 1.029 24.096 1.00 70.62 95 SER A O 1
ATOM 775 N N . HIS A 1 96 ? -1.069 1.094 22.058 1.00 78.88 96 HIS A N 1
ATOM 776 C CA . HIS A 1 96 ? -1.628 -0.176 21.604 1.00 78.88 96 HIS A CA 1
ATOM 777 C C . HIS A 1 96 ? -0.646 -1.334 21.822 1.00 78.88 96 HIS A C 1
ATOM 779 O O . HIS A 1 96 ? 0.536 -1.253 21.481 1.00 78.88 96 HIS A O 1
ATOM 785 N N . SER A 1 97 ? -1.153 -2.457 22.342 1.00 83.69 97 SER A N 1
ATOM 786 C CA . SER A 1 97 ? -0.405 -3.717 22.500 1.00 83.69 97 SER A CA 1
ATOM 787 C C . SER A 1 97 ? -0.193 -4.474 21.178 1.00 83.69 97 SER A C 1
ATOM 789 O O . SER A 1 97 ? 0.545 -5.461 21.129 1.00 83.69 97 SER A O 1
ATOM 791 N N . VAL A 1 98 ? -0.804 -3.996 20.093 1.00 91.06 98 VAL A N 1
ATOM 792 C CA . VAL A 1 98 ? -0.839 -4.622 18.766 1.00 91.06 98 VAL A CA 1
ATOM 793 C C . VAL A 1 98 ? -0.301 -3.673 17.694 1.00 91.06 98 VAL A C 1
ATOM 795 O O . VAL A 1 98 ? -0.416 -2.455 17.809 1.00 91.06 98 VAL A O 1
ATOM 798 N N . PHE A 1 99 ? 0.315 -4.231 16.654 1.00 90.81 99 PHE A N 1
ATOM 799 C CA . PHE A 1 99 ? 0.699 -3.513 15.437 1.00 90.81 99 PHE A CA 1
ATOM 800 C C . PHE A 1 99 ? -0.453 -3.440 14.438 1.00 90.81 99 PHE A C 1
ATOM 802 O O . PHE A 1 99 ? -0.703 -2.385 13.862 1.00 90.81 99 PHE A O 1
ATOM 809 N N . ALA A 1 100 ? -1.135 -4.566 14.230 1.00 94.75 100 ALA A N 1
ATOM 810 C CA . ALA A 1 100 ? -2.191 -4.701 13.241 1.00 94.75 100 ALA A CA 1
ATOM 811 C C . ALA A 1 100 ? -3.181 -5.798 13.644 1.00 94.75 100 ALA A C 1
ATOM 813 O O . ALA A 1 100 ? -2.828 -6.753 14.342 1.00 94.75 100 ALA A O 1
ATOM 814 N N . GLN A 1 101 ? -4.406 -5.685 13.148 1.00 96.81 101 GLN A N 1
ATOM 815 C CA . GLN A 1 101 ? -5.387 -6.762 13.159 1.00 96.81 101 GLN A CA 1
ATOM 816 C C . GLN A 1 101 ? -5.879 -6.984 11.734 1.00 96.81 101 GLN A C 1
ATOM 818 O O . GLN A 1 101 ? -6.215 -6.031 11.038 1.00 96.81 101 GLN A O 1
ATOM 823 N N . VAL A 1 102 ? -5.950 -8.244 11.319 1.00 98.25 102 VAL A N 1
ATOM 824 C CA . VAL A 1 102 ? -6.483 -8.653 10.020 1.00 98.25 102 VAL A CA 1
ATOM 825 C C . VAL A 1 102 ? -7.640 -9.612 10.256 1.00 98.25 102 VAL A C 1
ATOM 827 O O . VAL A 1 102 ? -7.530 -10.540 11.053 1.00 98.25 102 VAL A O 1
ATOM 830 N N . ILE A 1 103 ? -8.755 -9.384 9.579 1.00 98.44 103 ILE A N 1
ATOM 831 C CA . ILE A 1 103 ? -9.852 -10.338 9.464 1.00 98.44 103 ILE A CA 1
ATOM 832 C C . ILE A 1 103 ? -9.867 -10.785 8.008 1.00 98.44 103 ILE A C 1
ATOM 834 O O . ILE A 1 103 ? -10.084 -9.959 7.126 1.00 98.44 103 ILE A O 1
ATOM 838 N N . ALA A 1 104 ? -9.583 -12.060 7.768 1.00 97.81 104 ALA A N 1
ATOM 839 C CA . ALA A 1 104 ? -9.686 -12.695 6.461 1.00 97.81 104 ALA A CA 1
ATOM 840 C C . ALA A 1 104 ? -10.865 -13.668 6.515 1.00 97.81 104 ALA A C 1
ATOM 842 O O . ALA A 1 104 ? -10.814 -14.659 7.246 1.00 97.81 104 ALA A O 1
ATOM 843 N N . ASP A 1 105 ? -11.942 -13.338 5.810 1.00 96.50 105 ASP A N 1
ATOM 844 C CA . ASP A 1 105 ? -13.241 -14.007 5.868 1.00 96.50 105 ASP A CA 1
ATOM 845 C C . ASP A 1 105 ? -13.774 -14.108 7.309 1.00 96.50 105 ASP A C 1
ATOM 847 O O . ASP A 1 105 ? -14.286 -13.138 7.872 1.00 96.50 105 ASP A O 1
ATOM 851 N N . HIS A 1 106 ? -13.613 -15.270 7.942 1.00 95.19 106 HIS A N 1
ATOM 852 C CA . HIS A 1 106 ? -14.038 -15.541 9.318 1.00 95.19 106 HIS A CA 1
ATOM 853 C C . HIS A 1 106 ? -12.865 -15.706 10.291 1.00 95.19 106 HIS A C 1
ATOM 855 O O . HIS A 1 106 ? -13.071 -15.959 11.480 1.00 95.19 106 HIS A O 1
ATOM 861 N N . GLN A 1 107 ? -11.630 -15.568 9.809 1.00 98.06 107 GLN A N 1
ATOM 862 C CA . GLN A 1 107 ? -10.430 -15.752 10.606 1.00 98.06 107 GLN A CA 1
ATOM 863 C C . GLN A 1 107 ? -9.859 -14.411 11.056 1.00 98.06 107 GLN A C 1
ATOM 865 O O . GLN A 1 107 ? -9.444 -13.578 10.252 1.00 98.06 107 GLN A O 1
ATOM 870 N N . LYS A 1 108 ? -9.774 -14.237 12.376 1.00 97.94 108 LYS A N 1
ATOM 871 C CA . LYS A 1 108 ? -9.089 -13.106 12.999 1.00 97.94 108 LYS A CA 1
ATOM 872 C C . LYS A 1 108 ? -7.616 -13.441 13.233 1.00 97.94 108 LYS A C 1
ATOM 874 O O . LYS A 1 108 ? -7.294 -14.446 13.859 1.00 97.94 108 LYS A O 1
ATOM 879 N N . ILE A 1 109 ? -6.738 -12.553 12.786 1.00 97.50 109 ILE A N 1
ATOM 880 C CA . ILE A 1 109 ? -5.284 -12.623 12.931 1.00 97.50 109 ILE A CA 1
ATOM 881 C C . ILE A 1 109 ? -4.823 -11.332 13.614 1.00 97.50 109 ILE A C 1
ATOM 883 O O . ILE A 1 109 ? -5.203 -10.234 13.206 1.00 97.50 109 ILE A O 1
ATOM 887 N N . VAL A 1 110 ? -4.021 -11.449 14.672 1.00 96.44 110 VAL A N 1
ATOM 888 C CA . VAL A 1 110 ? -3.522 -10.305 15.449 1.00 96.44 110 VAL A CA 1
ATOM 889 C C . VAL A 1 110 ? -2.002 -10.313 15.437 1.00 96.44 110 VAL A C 1
ATOM 891 O O . VAL A 1 110 ? -1.378 -11.319 15.765 1.00 96.44 110 VAL A O 1
ATOM 894 N N . PHE A 1 111 ? -1.409 -9.177 15.080 1.00 93.94 111 PHE A N 1
ATOM 895 C CA . PHE A 1 111 ? 0.035 -8.978 15.102 1.00 93.94 111 PHE A CA 1
ATOM 896 C C . PHE A 1 111 ? 0.409 -8.210 16.364 1.00 93.94 111 PHE A C 1
ATOM 898 O O . PHE A 1 111 ? 0.315 -6.984 16.412 1.00 93.94 111 PHE A O 1
ATOM 905 N N . GLU A 1 112 ? 0.795 -8.931 17.411 1.00 92.12 112 GLU A N 1
ATOM 906 C CA . GLU A 1 112 ? 1.137 -8.342 18.706 1.00 92.12 112 GLU A CA 1
ATOM 907 C C . GLU A 1 112 ? 2.537 -7.728 18.729 1.00 92.12 112 GLU A C 1
ATOM 909 O O . GLU A 1 112 ? 3.472 -8.200 18.080 1.00 92.12 112 GLU A O 1
ATOM 914 N N . ARG A 1 113 ? 2.719 -6.711 19.572 1.00 88.19 113 ARG A N 1
ATOM 915 C CA . ARG A 1 113 ? 4.032 -6.085 19.771 1.00 88.19 113 ARG A CA 1
ATOM 916 C C . ARG A 1 113 ? 5.023 -6.939 20.533 1.00 88.19 113 ARG A C 1
ATOM 918 O O . ARG A 1 113 ? 6.227 -6.731 20.400 1.00 88.19 113 ARG A O 1
ATOM 925 N N . ALA A 1 114 ? 4.538 -7.910 21.299 1.00 86.38 114 ALA A N 1
ATOM 926 C CA . ALA A 1 114 ? 5.392 -8.884 21.966 1.00 86.38 114 ALA A CA 1
ATOM 927 C C . ALA A 1 114 ? 6.272 -9.662 20.966 1.00 86.3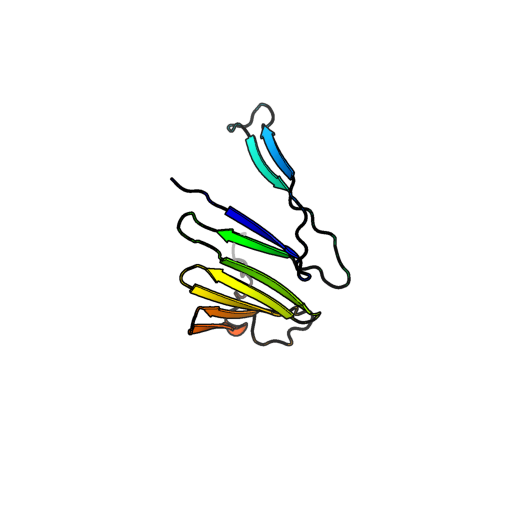8 114 ALA A C 1
ATOM 929 O O . ALA A 1 114 ? 7.386 -10.046 21.317 1.00 86.38 114 ALA A O 1
ATOM 930 N N . ALA A 1 115 ? 5.807 -9.817 19.719 1.00 83.31 115 ALA A N 1
ATOM 931 C CA . ALA A 1 115 ? 6.521 -10.475 18.627 1.00 83.31 115 ALA A CA 1
ATOM 932 C C . ALA A 1 115 ? 7.477 -9.548 17.845 1.00 83.31 115 ALA A C 1
ATOM 934 O O . ALA A 1 115 ? 8.040 -9.960 16.832 1.00 83.31 115 ALA A O 1
ATOM 935 N N . ALA A 1 116 ? 7.665 -8.295 18.276 1.00 87.00 116 ALA A N 1
ATOM 936 C CA . ALA A 1 116 ? 8.571 -7.368 17.606 1.00 87.00 116 ALA A CA 1
ATOM 937 C C . ALA A 1 116 ? 10.019 -7.887 17.608 1.00 87.00 116 ALA A C 1
ATOM 939 O O . ALA A 1 116 ? 10.535 -8.332 18.639 1.00 87.00 116 ALA A O 1
ATOM 940 N N . VAL A 1 117 ? 10.699 -7.761 16.464 1.00 87.81 117 VAL A N 1
ATOM 941 C CA . VAL A 1 117 ? 12.136 -8.044 16.354 1.00 87.81 117 VAL A CA 1
ATOM 942 C C . VAL A 1 117 ? 12.898 -7.091 17.274 1.00 87.81 117 VAL A C 1
ATOM 944 O O . VAL A 1 117 ? 12.747 -5.871 17.190 1.00 87.81 117 VAL A O 1
ATOM 947 N N . ARG A 1 118 ? 13.708 -7.653 18.176 1.00 86.19 118 ARG A N 1
ATOM 948 C CA . ARG A 1 118 ? 14.525 -6.880 19.116 1.00 86.19 118 ARG A CA 1
ATOM 949 C C . ARG A 1 118 ? 15.914 -6.669 18.535 1.00 86.19 118 ARG A C 1
ATOM 951 O O . ARG A 1 118 ? 16.532 -7.609 18.045 1.00 86.19 118 ARG A O 1
ATOM 958 N N . ASN A 1 119 ? 16.424 -5.450 18.663 1.00 85.06 119 ASN A N 1
ATOM 959 C CA . ASN A 1 119 ? 17.831 -5.183 18.403 1.00 85.06 119 ASN A CA 1
ATOM 960 C C . ASN A 1 119 ? 18.652 -5.744 19.564 1.00 85.06 119 ASN A C 1
ATOM 962 O O . ASN A 1 119 ? 18.493 -5.308 20.706 1.00 85.06 119 ASN A O 1
ATOM 966 N N . SER A 1 120 ? 19.529 -6.698 19.274 1.00 83.75 120 SER A N 1
ATOM 967 C CA . SER A 1 120 ? 20.529 -7.166 20.230 1.00 83.75 120 SER A CA 1
ATOM 968 C C . SER A 1 120 ? 21.835 -6.412 19.988 1.00 83.75 120 SER A C 1
ATOM 970 O O . SER A 1 120 ? 22.296 -6.367 18.845 1.00 83.75 120 SER A O 1
ATOM 972 N N . PRO A 1 121 ? 22.452 -5.810 21.020 1.00 82.56 121 PRO A N 1
ATOM 973 C CA . PRO A 1 121 ? 23.779 -5.239 20.867 1.00 82.56 121 PRO A CA 1
ATOM 974 C C . PRO A 1 121 ? 24.769 -6.360 20.539 1.00 82.56 121 PRO A C 1
ATOM 976 O O . PRO A 1 121 ? 24.795 -7.396 21.205 1.00 82.56 121 PRO A O 1
ATOM 979 N N . VAL A 1 122 ? 25.588 -6.152 19.511 1.00 83.25 122 VAL A N 1
ATOM 980 C CA . VAL A 1 122 ? 26.713 -7.041 19.213 1.00 83.25 122 VAL A CA 1
ATOM 981 C C . VAL A 1 122 ? 27.807 -6.731 20.231 1.00 83.25 122 VAL A C 1
ATOM 983 O O . VAL A 1 122 ? 28.338 -5.621 20.254 1.00 83.25 122 VAL A O 1
ATOM 986 N N . SER A 1 123 ? 28.137 -7.682 21.103 1.00 79.94 123 SER A N 1
ATOM 987 C CA . SER A 1 123 ? 29.281 -7.539 22.003 1.00 79.94 123 SER A CA 1
ATOM 988 C C . SER A 1 123 ? 30.575 -7.634 21.195 1.00 79.94 123 SER A C 1
ATOM 990 O O . SER A 1 123 ? 30.802 -8.639 20.522 1.00 79.94 123 SER A O 1
ATOM 992 N N . GLY A 1 124 ? 31.419 -6.601 21.260 1.00 74.81 124 GLY A N 1
ATOM 993 C CA . GLY A 1 124 ? 32.739 -6.617 20.630 1.00 74.81 124 GLY A CA 1
ATOM 994 C C . GLY A 1 124 ? 33.589 -7.789 21.126 1.00 74.81 124 GLY A C 1
ATOM 995 O O . GLY A 1 124 ? 33.537 -8.154 22.303 1.00 74.81 124 GLY A O 1
ATOM 996 N N . VAL A 1 125 ? 34.369 -8.382 20.222 1.00 77.50 125 VAL A N 1
ATOM 997 C CA . VAL A 1 125 ? 35.331 -9.438 20.559 1.00 77.50 125 VAL A CA 1
ATOM 998 C C . VAL A 1 125 ? 36.387 -8.839 21.489 1.00 77.50 125 VAL A C 1
ATOM 1000 O O . VAL A 1 125 ? 37.117 -7.930 21.101 1.00 77.50 125 VAL A O 1
ATOM 1003 N N . LYS A 1 126 ? 36.466 -9.319 22.735 1.00 68.50 126 LYS A N 1
ATOM 1004 C CA . LYS A 1 126 ? 37.608 -9.029 23.609 1.00 68.50 126 LYS A CA 1
ATOM 1005 C C . LYS A 1 126 ? 38.774 -9.923 23.187 1.00 68.50 126 LYS A C 1
ATOM 1007 O O . LYS A 1 126 ? 38.760 -11.112 23.482 1.00 68.50 126 LYS A O 1
ATOM 1012 N N . GLY A 1 127 ? 39.758 -9.331 22.518 1.00 66.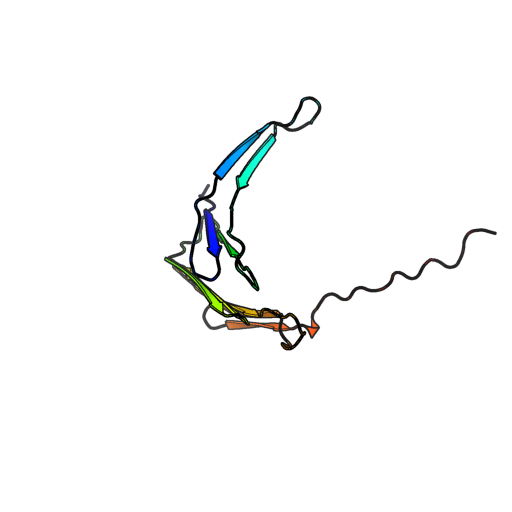31 127 GLY A N 1
ATOM 1013 C CA . GLY A 1 127 ? 41.028 -9.963 22.157 1.00 66.31 127 GLY A CA 1
ATOM 1014 C C . GLY A 1 127 ? 41.458 -9.609 20.735 1.00 66.31 127 GLY A C 1
ATOM 1015 O O . GLY A 1 127 ? 40.624 -9.636 19.836 1.00 66.31 127 GLY A O 1
ATOM 1016 N N . ASN A 1 128 ? 42.754 -9.322 20.570 1.00 55.75 128 ASN A N 1
ATOM 1017 C CA . ASN A 1 128 ? 43.483 -8.799 19.399 1.00 55.75 128 ASN A CA 1
ATOM 1018 C C . ASN A 1 128 ? 43.581 -7.266 19.474 1.00 55.75 128 ASN 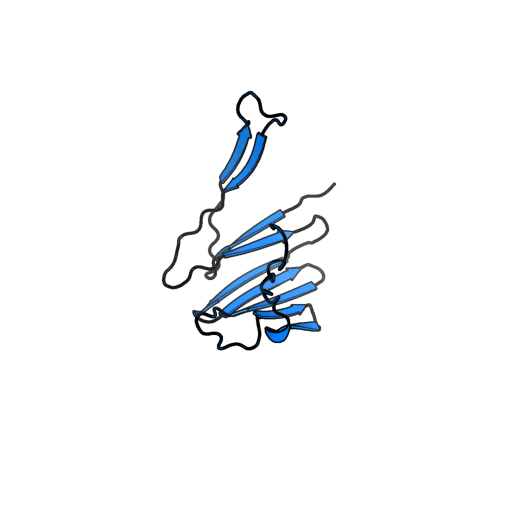A C 1
ATOM 1020 O O . ASN A 1 128 ? 42.648 -6.562 19.107 1.00 55.75 128 ASN A O 1
ATOM 1024 N N . ILE A 1 129 ? 44.648 -6.688 20.025 1.00 57.19 129 ILE A N 1
ATOM 1025 C CA . ILE A 1 129 ? 46.050 -6.866 19.619 1.00 57.19 129 ILE A CA 1
ATOM 1026 C C . ILE A 1 129 ? 46.943 -6.731 20.866 1.00 57.19 129 ILE A C 1
ATOM 1028 O O . ILE A 1 129 ? 46.751 -5.792 21.642 1.00 57.19 129 ILE A O 1
ATOM 1032 N N . GLU A 1 130 ? 47.857 -7.682 21.053 1.00 45.09 130 GLU A N 1
ATOM 1033 C CA . GLU A 1 130 ? 49.047 -7.551 21.911 1.00 45.09 130 GLU A CA 1
ATOM 1034 C C . GLU A 1 130 ? 50.168 -6.880 21.103 1.00 45.09 130 GLU A C 1
ATOM 1036 O O . GLU A 1 130 ? 50.255 -7.182 19.886 1.00 45.09 130 GLU A O 1
#

Foldseek 3Di:
DFDKDKAKDKQVRHFDAWDWDWDADDPPDPDGTDIDTGGDDDDDPPDIDMDMDIDDRPWAWPDWDWHDDQFKIWIWTDTPVKIKIKIATDDPDPPDQFGIWMDIHNDIDTHGPVPDDDDDDDDDDPDDDD

Radius of gyration: 20.99 Å; chains: 1; bounding box: 64×33×44 Å

Organism: NCBI:txid129469